Protein AF-A0A3C0BE90-F1 (afdb_monomer_lite)

Foldseek 3Di:
DDDDDDDPPPPPPPPPVVVVCVVCVVVVVVVVVVVVVVVVVVVVCVVADDDDDDDDDDDDDDDPPPDPPPVCVVVCVVDVPVPPRPCPVVVVVCVVVDPVVVVVVCQVQVVPDWDWDDDDSYIDTAGDPRDPDRDHDPDDDPDPDDDD

Radius of gyration: 36.25 Å; chains: 1; bounding box: 110×52×79 Å

pLDDT: mean 79.02, std 15.05, range [41.38, 97.44]

Structure (mmCIF, N/CA/C/O backbone):
data_AF-A0A3C0BE90-F1
#
_entry.id   AF-A0A3C0BE90-F1
#
loop_
_atom_site.group_PDB
_atom_site.id
_atom_site.type_symbol
_atom_site.label_atom_id
_atom_site.label_alt_id
_atom_site.label_comp_id
_atom_site.label_asym_id
_atom_site.label_entity_id
_atom_site.label_seq_id
_atom_site.pdbx_PDB_ins_code
_atom_site.Cartn_x
_atom_site.Cartn_y
_atom_site.Cartn_z
_atom_site.occupancy
_atom_site.B_iso_or_equiv
_atom_site.auth_seq_id
_atom_site.auth_comp_id
_atom_site.auth_asym_id
_atom_site.auth_atom_id
_atom_site.pdbx_PDB_model_num
ATOM 1 N N . MET A 1 1 ? 82.665 18.194 -21.486 1.00 44.97 1 MET A N 1
ATOM 2 C CA . MET A 1 1 ? 81.735 19.336 -21.333 1.00 44.97 1 MET A CA 1
ATOM 3 C C . MET A 1 1 ? 80.834 19.296 -22.556 1.00 44.97 1 MET A C 1
ATOM 5 O O . MET A 1 1 ? 81.383 19.231 -23.639 1.00 44.97 1 MET A O 1
ATOM 9 N N . SER A 1 2 ? 79.518 19.195 -22.491 1.00 41.38 2 SER A N 1
ATOM 10 C CA . SER A 1 2 ? 78.566 19.664 -21.486 1.00 41.38 2 SER A CA 1
ATOM 11 C C . SER A 1 2 ? 77.343 18.743 -21.479 1.00 41.38 2 SER A C 1
ATOM 13 O O . SER A 1 2 ? 76.902 18.274 -22.526 1.00 41.38 2 SER A O 1
ATOM 15 N N . GLN A 1 3 ? 76.819 18.479 -20.282 1.00 46.44 3 GLN A N 1
ATOM 16 C CA . GLN A 1 3 ? 75.507 17.874 -20.115 1.00 46.44 3 GLN A CA 1
ATOM 17 C C . GLN A 1 3 ? 74.386 18.903 -20.351 1.00 46.44 3 GLN A C 1
ATOM 19 O O . GLN A 1 3 ? 74.577 20.104 -20.164 1.00 46.44 3 GLN A O 1
ATOM 24 N N . ILE A 1 4 ? 73.255 18.334 -20.769 1.00 61.34 4 ILE A N 1
ATOM 25 C CA . ILE A 1 4 ? 71.856 18.793 -20.891 1.00 61.34 4 ILE A CA 1
ATOM 26 C C . ILE A 1 4 ? 71.428 19.735 -19.739 1.00 61.34 4 ILE A C 1
ATOM 28 O O . ILE A 1 4 ? 71.994 19.629 -18.651 1.00 61.34 4 ILE A O 1
ATOM 32 N N . PRO A 1 5 ? 70.414 20.610 -19.906 1.00 65.75 5 PRO A N 1
ATOM 33 C CA . PRO A 1 5 ? 69.035 20.139 -19.693 1.00 65.75 5 PRO A CA 1
ATOM 34 C C . PRO A 1 5 ? 67.979 20.873 -20.547 1.00 65.75 5 PRO A C 1
ATOM 36 O O . PRO A 1 5 ? 68.090 22.068 -20.793 1.00 65.75 5 PRO A O 1
ATOM 39 N N . ASN A 1 6 ? 66.952 20.156 -21.001 1.00 45.75 6 ASN A N 1
ATOM 40 C CA . ASN A 1 6 ? 65.579 20.643 -21.224 1.00 45.75 6 ASN A CA 1
ATOM 41 C C . ASN A 1 6 ? 64.823 19.556 -21.999 1.00 45.75 6 ASN A C 1
ATOM 43 O O . ASN A 1 6 ? 65.352 19.013 -22.960 1.00 45.75 6 ASN A O 1
ATOM 47 N N . ALA A 1 7 ? 63.599 19.182 -21.679 1.00 50.00 7 ALA A N 1
ATOM 48 C CA . ALA A 1 7 ? 62.668 19.645 -20.669 1.00 50.00 7 ALA A CA 1
ATOM 49 C C . ALA A 1 7 ? 61.779 18.440 -20.330 1.00 50.00 7 ALA A C 1
ATOM 51 O O . ALA A 1 7 ? 61.536 17.592 -21.194 1.00 50.00 7 ALA A O 1
ATOM 52 N N . GLU A 1 8 ? 61.310 18.359 -19.089 1.00 55.44 8 GLU A N 1
ATOM 53 C CA . GLU A 1 8 ? 60.173 17.513 -18.744 1.00 55.44 8 GLU A CA 1
ATOM 54 C C . GLU A 1 8 ? 59.000 17.905 -19.647 1.00 55.44 8 GLU A C 1
ATOM 56 O O . GLU A 1 8 ? 58.476 19.016 -19.575 1.00 55.44 8 GLU A O 1
ATOM 61 N N . VAL A 1 9 ? 58.606 16.995 -20.536 1.00 50.12 9 VAL A N 1
ATOM 62 C CA . VAL A 1 9 ? 57.285 17.054 -21.150 1.00 50.12 9 VAL A CA 1
ATOM 63 C C . VAL A 1 9 ? 56.335 16.566 -20.068 1.00 50.12 9 VAL A C 1
ATOM 65 O O . VAL A 1 9 ? 56.080 15.368 -19.950 1.00 50.12 9 VAL A O 1
ATOM 68 N N . GLU A 1 10 ? 55.846 17.489 -19.240 1.00 53.88 10 GLU A N 1
ATOM 69 C CA . GLU A 1 10 ? 54.599 17.251 -18.528 1.00 53.88 10 GLU A CA 1
ATOM 70 C C . GLU A 1 10 ? 53.528 17.044 -19.596 1.00 53.88 10 GLU A C 1
ATOM 72 O O . GLU A 1 10 ? 53.030 17.984 -20.215 1.00 53.88 10 GLU A O 1
ATOM 77 N N . ALA A 1 11 ? 53.231 15.777 -19.877 1.00 48.78 11 ALA A N 1
ATOM 78 C CA . ALA A 1 11 ? 52.050 15.403 -20.621 1.00 48.78 11 ALA A CA 1
ATOM 79 C C . ALA A 1 11 ? 50.856 15.797 -19.751 1.00 48.78 11 ALA A C 1
ATOM 81 O O . ALA A 1 11 ? 50.392 15.019 -18.915 1.00 48.78 11 ALA A O 1
ATOM 82 N N . SER A 1 12 ? 50.381 17.030 -19.921 1.00 54.06 12 SER A N 1
ATOM 83 C CA . SER A 1 12 ? 49.055 17.410 -19.480 1.00 54.06 12 SER A CA 1
ATOM 84 C C . SER A 1 12 ? 48.089 16.467 -20.190 1.00 54.06 12 SER A C 1
ATOM 86 O O . SER A 1 12 ? 47.794 16.587 -21.378 1.00 54.06 12 SER A O 1
ATOM 88 N N . ASN A 1 13 ? 47.640 15.449 -19.457 1.00 60.91 13 ASN A N 1
ATOM 89 C CA . ASN A 1 13 ? 46.515 14.605 -19.833 1.00 60.91 13 ASN A CA 1
ATOM 90 C C . ASN A 1 13 ? 45.252 15.474 -19.755 1.00 60.91 13 ASN A C 1
ATOM 92 O O . ASN A 1 13 ? 44.397 15.302 -18.886 1.00 60.91 13 ASN A O 1
ATOM 96 N N . GLU A 1 14 ? 45.153 16.463 -20.640 1.00 67.75 14 GLU A N 1
ATOM 97 C CA . GLU A 1 14 ? 43.914 17.174 -20.884 1.00 67.75 14 GLU A CA 1
ATOM 98 C C . GLU A 1 14 ? 42.981 16.173 -21.548 1.00 67.75 14 GLU A C 1
ATOM 100 O O . GLU A 1 14 ? 43.122 15.808 -22.716 1.00 67.75 14 GLU A O 1
ATOM 105 N N . ILE A 1 15 ? 42.061 15.641 -20.747 1.00 72.75 15 ILE A N 1
ATOM 106 C CA . ILE A 1 15 ? 41.042 14.711 -21.209 1.00 72.75 15 ILE A CA 1
ATOM 107 C C . ILE A 1 15 ? 40.196 15.447 -22.252 1.00 72.75 15 ILE A C 1
ATOM 109 O O . ILE A 1 15 ? 39.298 16.225 -21.926 1.00 72.75 15 ILE A O 1
ATOM 113 N N . ASN A 1 16 ? 40.484 15.192 -23.527 1.00 80.19 16 ASN A N 1
ATOM 114 C CA . ASN A 1 16 ? 39.754 15.753 -24.651 1.00 80.19 16 ASN A CA 1
ATOM 115 C C . ASN A 1 16 ? 38.353 15.131 -24.718 1.00 80.19 16 ASN A C 1
ATOM 117 O O . ASN A 1 16 ? 38.122 14.116 -25.378 1.00 80.19 16 ASN A O 1
ATOM 121 N N . LEU A 1 17 ? 37.385 15.767 -24.053 1.00 78.75 17 LEU A N 1
ATOM 122 C CA . LEU A 1 17 ? 35.983 15.325 -24.004 1.00 78.75 17 LEU A CA 1
ATOM 123 C C . LEU A 1 17 ? 35.393 15.082 -25.405 1.00 78.75 17 LEU A C 1
ATOM 125 O O . LEU A 1 17 ? 34.616 14.150 -25.609 1.00 78.75 17 LEU A O 1
ATOM 129 N N . ASN A 1 18 ? 35.812 15.872 -26.395 1.00 79.88 18 ASN A N 1
ATOM 130 C CA . ASN A 1 18 ? 35.388 15.713 -27.786 1.00 79.88 18 ASN A CA 1
ATOM 131 C C . ASN A 1 18 ? 35.831 14.386 -28.417 1.00 79.88 18 ASN A C 1
ATOM 133 O O . ASN A 1 18 ? 35.093 13.822 -29.227 1.00 79.88 18 ASN A O 1
ATOM 137 N N . GLU A 1 19 ? 37.014 13.875 -28.077 1.00 80.88 19 GLU A N 1
ATOM 138 C CA . GLU A 1 19 ? 37.489 12.586 -28.594 1.00 80.88 19 GLU A CA 1
ATOM 139 C C . GLU A 1 19 ? 36.734 11.419 -27.962 1.00 80.88 19 GLU A C 1
ATOM 141 O O . GLU A 1 19 ? 36.424 10.440 -28.642 1.00 80.88 19 GLU A O 1
ATOM 146 N N . ILE A 1 20 ? 36.337 11.573 -26.698 1.00 82.56 20 ILE A N 1
ATOM 147 C CA . ILE A 1 20 ? 35.549 10.579 -25.967 1.00 82.56 20 ILE A CA 1
ATOM 148 C C . ILE A 1 20 ? 34.114 10.516 -26.493 1.00 82.56 20 ILE A C 1
ATOM 150 O O . ILE A 1 20 ? 33.575 9.426 -26.642 1.00 82.56 20 ILE A O 1
ATOM 154 N N . ILE A 1 21 ? 33.486 11.652 -26.808 1.00 84.00 21 ILE A N 1
ATOM 155 C CA . ILE A 1 21 ? 32.054 11.731 -27.157 1.00 84.00 21 ILE A CA 1
ATOM 156 C C . ILE A 1 21 ? 31.768 11.304 -28.610 1.00 84.00 21 ILE A C 1
ATOM 158 O O . ILE A 1 21 ? 30.752 10.654 -28.883 1.00 84.00 21 ILE A O 1
ATOM 162 N N . LYS A 1 22 ? 32.672 11.604 -29.553 1.00 82.69 22 LYS A N 1
ATOM 163 C CA . LYS A 1 22 ? 32.549 11.242 -30.983 1.00 82.69 22 LYS A CA 1
ATOM 164 C C . LYS A 1 22 ? 32.135 9.780 -31.256 1.00 82.69 22 LYS A C 1
ATOM 166 O O . LYS A 1 22 ? 31.221 9.575 -32.064 1.00 82.69 22 LYS A O 1
ATOM 171 N N . PRO A 1 23 ? 32.740 8.742 -30.640 1.00 81.50 23 PRO A N 1
ATOM 172 C CA . PRO A 1 23 ? 32.351 7.353 -30.893 1.00 81.50 23 PRO A CA 1
ATOM 173 C C . PRO A 1 23 ? 30.933 7.007 -30.413 1.00 81.50 23 PRO A C 1
ATOM 175 O O . PRO A 1 23 ? 30.279 6.183 -31.060 1.00 81.50 23 PRO A O 1
ATOM 178 N N . TYR A 1 24 ? 30.437 7.643 -29.345 1.00 80.69 24 TYR A N 1
ATOM 179 C CA . TYR A 1 24 ? 29.074 7.432 -28.840 1.00 80.69 24 TYR A CA 1
ATOM 180 C C . TYR A 1 24 ? 28.025 8.073 -29.755 1.00 80.69 24 TYR A C 1
ATOM 182 O O . TYR A 1 24 ? 27.031 7.424 -30.079 1.00 80.69 24 TYR A O 1
ATOM 190 N N . LEU A 1 25 ? 28.282 9.284 -30.269 1.00 82.69 25 LEU A N 1
ATOM 191 C CA . LEU A 1 25 ? 27.404 9.936 -31.255 1.00 82.69 25 LEU A CA 1
ATOM 192 C C . LEU A 1 25 ? 27.294 9.126 -32.553 1.00 82.69 25 LEU A C 1
ATOM 194 O O . LEU A 1 25 ? 26.214 9.008 -33.126 1.00 82.69 25 LEU A O 1
ATOM 198 N N . ARG A 1 26 ? 28.384 8.491 -33.003 1.00 83.88 26 ARG A N 1
ATOM 199 C CA . ARG A 1 26 ? 28.349 7.609 -34.184 1.00 83.88 26 ARG A CA 1
ATOM 200 C C . ARG A 1 26 ? 27.441 6.389 -33.985 1.00 83.88 26 ARG A C 1
ATOM 202 O O . ARG A 1 26 ? 26.861 5.897 -34.948 1.00 83.88 26 ARG A O 1
ATOM 209 N N . LYS A 1 27 ? 27.299 5.901 -32.750 1.00 85.12 27 LYS A N 1
ATOM 210 C CA . LYS A 1 27 ? 26.443 4.762 -32.376 1.00 85.12 27 LYS A CA 1
ATOM 211 C C . LYS A 1 27 ? 25.143 5.209 -31.692 1.00 85.12 27 LYS A C 1
ATOM 213 O O . LYS A 1 27 ? 24.592 4.453 -30.898 1.00 85.12 27 LYS A O 1
ATOM 218 N N . TRP A 1 28 ? 24.613 6.389 -32.022 1.00 85.81 28 TRP A N 1
ATOM 219 C CA . TRP A 1 28 ? 23.399 6.939 -31.399 1.00 85.81 28 TRP A CA 1
ATOM 220 C C . TRP A 1 28 ? 22.174 6.004 -31.444 1.00 85.81 28 TRP A C 1
ATOM 222 O O . TRP A 1 28 ? 21.344 6.041 -30.543 1.00 85.81 28 TRP A O 1
ATOM 232 N N . TRP A 1 29 ? 22.092 5.092 -32.419 1.00 89.69 29 TRP A N 1
ATOM 233 C CA . TRP A 1 29 ? 21.036 4.072 -32.488 1.00 89.69 29 TRP A CA 1
ATOM 234 C C . TRP A 1 29 ? 21.034 3.133 -31.277 1.00 89.69 29 TRP A C 1
ATOM 236 O O . TRP A 1 29 ? 19.967 2.745 -30.817 1.00 89.69 29 TRP A O 1
ATOM 246 N N . TRP A 1 30 ? 22.205 2.801 -30.721 1.00 91.75 30 TRP A N 1
ATOM 247 C CA . TRP A 1 30 ? 22.304 1.993 -29.499 1.00 91.75 30 TRP A CA 1
ATOM 248 C C . TRP A 1 30 ? 21.772 2.740 -28.278 1.00 91.75 30 TRP A C 1
ATOM 250 O O . TRP A 1 30 ? 21.202 2.119 -27.386 1.00 91.75 30 TRP A O 1
ATOM 260 N N . PHE A 1 31 ? 21.917 4.066 -28.261 1.00 88.06 31 PHE A N 1
ATOM 261 C CA . PHE A 1 31 ? 21.337 4.914 -27.226 1.00 88.06 31 PHE A CA 1
ATOM 262 C C . PHE A 1 31 ? 19.812 4.985 -27.357 1.00 88.06 31 PHE A C 1
ATOM 264 O O . PHE A 1 31 ? 19.096 4.810 -26.379 1.00 88.06 31 PHE A O 1
ATOM 271 N N . VAL A 1 32 ? 19.291 5.155 -28.575 1.00 93.62 32 VAL A N 1
ATOM 272 C CA . VAL A 1 32 ? 17.838 5.101 -28.813 1.00 93.62 32 VAL A CA 1
ATOM 273 C C . VAL A 1 32 ? 17.277 3.729 -28.424 1.00 93.62 32 VAL A C 1
ATOM 275 O O . VAL A 1 32 ? 16.254 3.647 -27.748 1.00 93.62 32 VAL A O 1
ATOM 278 N N . LEU A 1 33 ? 17.969 2.648 -28.790 1.00 95.50 33 LEU A N 1
ATOM 279 C CA . LEU A 1 33 ? 17.562 1.287 -28.455 1.00 95.50 33 LEU A CA 1
ATOM 280 C C . LEU A 1 33 ? 17.563 1.038 -26.942 1.00 95.50 33 LEU A C 1
ATOM 282 O O . LEU A 1 33 ? 16.628 0.422 -26.437 1.00 95.50 33 LEU A O 1
ATOM 286 N N . SER A 1 34 ? 18.570 1.525 -26.207 1.00 94.75 34 SER A N 1
ATOM 287 C CA . SER A 1 34 ? 18.620 1.365 -24.750 1.00 94.75 34 SER A CA 1
ATOM 288 C C . SER A 1 34 ? 17.515 2.153 -24.052 1.00 94.75 34 SER A C 1
ATOM 290 O O . SER A 1 34 ? 16.884 1.626 -23.138 1.00 94.75 34 SER A O 1
ATOM 292 N N . VAL A 1 35 ? 17.217 3.371 -24.517 1.00 95.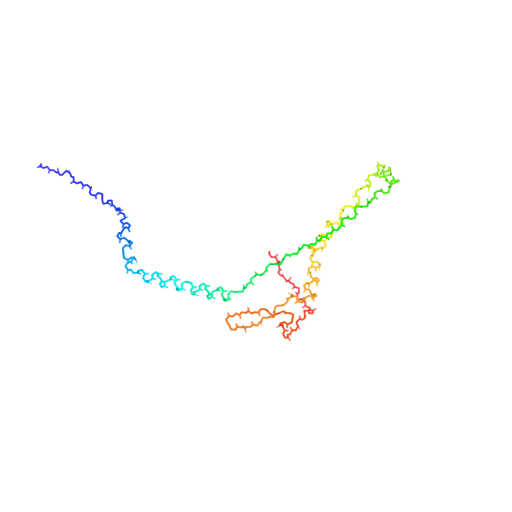62 35 VAL A N 1
ATOM 293 C CA . VAL A 1 35 ? 16.093 4.172 -24.013 1.00 95.62 35 VAL A CA 1
ATOM 294 C C . VAL A 1 35 ? 14.767 3.452 -24.254 1.00 95.62 35 VAL A C 1
ATOM 296 O O . VAL A 1 35 ? 13.958 3.346 -23.334 1.00 95.62 35 VAL A O 1
ATOM 299 N N . LEU A 1 36 ? 14.553 2.897 -25.452 1.00 97.06 36 LEU A N 1
ATOM 300 C CA . LEU A 1 36 ? 13.349 2.118 -25.757 1.00 97.06 36 LEU A CA 1
ATOM 301 C C . LEU A 1 36 ? 13.248 0.849 -24.902 1.00 97.06 36 LEU A C 1
ATOM 303 O O . LEU A 1 36 ? 12.171 0.540 -24.394 1.00 97.06 36 LEU A O 1
ATOM 307 N N . ALA A 1 37 ? 14.358 0.137 -24.699 1.00 97.00 37 ALA A N 1
ATOM 308 C CA . ALA A 1 37 ? 14.398 -1.052 -23.853 1.00 97.00 37 ALA A CA 1
ATOM 309 C C . ALA A 1 37 ? 14.078 -0.719 -22.386 1.00 97.00 37 ALA A C 1
ATOM 311 O O . ALA A 1 37 ? 13.257 -1.393 -21.765 1.00 97.00 37 ALA A O 1
ATOM 312 N N . LEU A 1 38 ? 14.664 0.352 -21.842 1.00 97.44 38 LEU A N 1
ATOM 313 C CA . LEU A 1 38 ? 14.372 0.828 -20.488 1.00 97.44 38 LEU A CA 1
ATOM 314 C C . LEU A 1 38 ? 12.921 1.297 -20.347 1.00 97.44 38 LEU A C 1
ATOM 316 O O . LEU A 1 38 ? 12.281 0.979 -19.349 1.00 97.44 38 LEU A O 1
ATOM 320 N N . ALA A 1 39 ? 12.373 1.993 -21.345 1.00 97.25 39 ALA A N 1
ATOM 321 C CA . ALA A 1 39 ? 10.969 2.393 -21.346 1.00 97.25 39 ALA A CA 1
ATOM 322 C C . ALA A 1 39 ? 10.031 1.174 -21.354 1.00 97.25 39 ALA A C 1
ATOM 324 O O . ALA A 1 39 ? 9.066 1.133 -20.591 1.00 97.25 39 ALA A O 1
ATOM 325 N N . ALA A 1 40 ? 10.335 0.151 -22.160 1.00 97.06 40 ALA A N 1
ATOM 326 C CA . ALA A 1 40 ? 9.575 -1.096 -22.180 1.00 97.06 40 ALA A CA 1
ATOM 327 C C . ALA A 1 40 ? 9.619 -1.814 -20.820 1.00 97.06 40 ALA A C 1
ATOM 329 O O . ALA A 1 40 ? 8.576 -2.234 -20.315 1.00 97.06 40 ALA A O 1
ATOM 330 N N . LEU A 1 41 ? 10.798 -1.892 -20.192 1.00 96.38 41 LEU A N 1
ATOM 331 C CA . LEU A 1 41 ? 10.962 -2.451 -18.847 1.00 96.38 41 LEU A CA 1
ATOM 332 C C . LEU A 1 41 ? 10.206 -1.643 -17.788 1.00 96.38 41 LEU A C 1
ATOM 334 O O . LEU A 1 41 ? 9.549 -2.233 -16.934 1.00 96.38 41 LEU A O 1
ATOM 338 N N . ALA A 1 42 ? 10.237 -0.312 -17.858 1.00 95.81 42 ALA A N 1
ATOM 339 C CA . ALA A 1 42 ? 9.500 0.551 -16.941 1.00 95.81 42 ALA A CA 1
ATOM 340 C C . ALA A 1 42 ? 7.983 0.338 -17.058 1.00 95.81 42 ALA A C 1
ATOM 342 O O . ALA A 1 42 ? 7.301 0.173 -16.048 1.00 95.81 42 ALA A O 1
ATOM 343 N N . VAL A 1 43 ? 7.448 0.271 -18.283 1.00 95.12 43 VAL A N 1
ATOM 344 C CA . VAL A 1 43 ? 6.023 -0.018 -18.518 1.00 95.12 43 VAL A CA 1
ATOM 345 C C . VAL A 1 43 ? 5.655 -1.411 -18.013 1.00 95.12 43 VAL A C 1
ATOM 347 O O . VAL A 1 43 ? 4.603 -1.574 -17.393 1.00 95.12 43 VAL A O 1
ATOM 350 N N . PHE A 1 44 ? 6.511 -2.407 -18.249 1.00 93.62 44 PHE A N 1
ATOM 351 C CA . PHE A 1 44 ? 6.316 -3.759 -17.733 1.00 93.62 44 PHE A CA 1
ATOM 352 C C . PHE A 1 44 ? 6.271 -3.765 -16.201 1.00 93.62 44 PHE A C 1
ATOM 354 O O . PHE A 1 44 ? 5.308 -4.273 -15.632 1.00 93.62 44 PHE A O 1
ATOM 361 N N . TYR A 1 45 ? 7.234 -3.111 -15.547 1.00 91.94 45 TYR A N 1
ATOM 362 C CA . TYR A 1 45 ? 7.314 -3.006 -14.092 1.00 91.94 45 TYR A CA 1
ATOM 363 C C . TYR A 1 45 ? 6.092 -2.314 -13.481 1.00 91.94 45 TYR A C 1
ATOM 365 O O . TYR A 1 45 ? 5.466 -2.863 -12.574 1.00 91.94 45 TYR A O 1
ATOM 373 N N . ILE A 1 46 ? 5.706 -1.141 -14.000 1.00 90.50 46 ILE A N 1
ATOM 374 C CA . ILE A 1 46 ? 4.524 -0.402 -13.521 1.00 90.50 46 ILE A CA 1
ATOM 375 C C . ILE A 1 46 ? 3.267 -1.245 -13.705 1.00 90.50 46 ILE A C 1
ATOM 377 O O . ILE A 1 46 ? 2.380 -1.236 -12.854 1.00 90.50 46 ILE A O 1
ATOM 381 N N . LYS A 1 47 ? 3.183 -2.001 -14.806 1.00 87.00 47 LYS A N 1
ATOM 382 C CA . LYS A 1 47 ? 2.078 -2.928 -14.991 1.00 87.00 47 LYS A CA 1
ATOM 383 C C . LYS A 1 47 ? 2.129 -4.048 -13.970 1.00 87.00 47 LYS A C 1
ATOM 385 O O . LYS A 1 47 ? 1.073 -4.340 -13.441 1.00 87.00 47 LYS A O 1
ATOM 390 N N . THR A 1 48 ? 3.258 -4.673 -13.664 1.00 85.69 48 THR A N 1
ATOM 391 C CA . THR A 1 48 ? 3.313 -5.814 -12.729 1.00 85.69 48 THR A CA 1
ATOM 392 C C . THR A 1 48 ? 3.209 -5.439 -11.250 1.00 85.69 48 THR A C 1
ATOM 394 O O . THR A 1 48 ? 2.723 -6.252 -10.470 1.00 85.69 48 THR A O 1
ATOM 397 N N . ALA A 1 49 ? 3.626 -4.235 -10.859 1.00 86.19 49 ALA A N 1
ATOM 398 C CA . ALA A 1 49 ? 3.645 -3.808 -9.462 1.00 86.19 49 ALA A CA 1
ATOM 399 C C . ALA A 1 49 ? 2.233 -3.714 -8.847 1.00 86.19 49 ALA A C 1
ATOM 401 O O . ALA A 1 49 ? 1.288 -3.227 -9.474 1.00 86.19 49 ALA A O 1
ATOM 402 N N . THR A 1 50 ? 2.094 -4.170 -7.599 1.00 83.06 50 THR A N 1
ATOM 403 C CA . THR A 1 50 ? 0.858 -4.058 -6.811 1.00 83.06 50 THR A CA 1
ATOM 404 C C . THR A 1 50 ? 0.706 -2.628 -6.274 1.00 83.06 50 THR A C 1
ATOM 406 O O . THR A 1 50 ? 1.583 -2.173 -5.535 1.00 83.06 50 THR A O 1
ATOM 409 N N . PRO A 1 51 ? -0.368 -1.894 -6.620 1.00 82.25 51 PRO A N 1
ATOM 410 C CA . PRO A 1 51 ? -0.564 -0.529 -6.142 1.00 82.25 51 PRO A CA 1
ATOM 411 C C . PRO A 1 51 ? -0.894 -0.508 -4.644 1.00 82.25 51 PRO A C 1
ATOM 413 O O . PRO A 1 51 ? -1.719 -1.288 -4.174 1.00 82.25 51 PRO A O 1
ATOM 416 N N . VAL A 1 52 ? -0.284 0.425 -3.911 1.00 85.69 52 VAL A N 1
ATOM 417 C CA . VAL A 1 52 ? -0.593 0.690 -2.499 1.00 85.69 52 VAL A CA 1
ATOM 418 C C . VAL A 1 52 ? -1.499 1.915 -2.422 1.00 85.69 52 VAL A C 1
ATOM 420 O O . VAL A 1 52 ? -1.153 2.982 -2.931 1.00 85.69 52 VAL A O 1
ATOM 423 N N . TYR A 1 53 ? -2.663 1.768 -1.791 1.00 87.19 53 TYR A N 1
ATOM 424 C CA . TYR A 1 53 ? -3.655 2.835 -1.654 1.00 87.19 53 TYR A CA 1
ATOM 425 C C . TYR A 1 53 ? -3.657 3.406 -0.233 1.00 87.19 53 TYR A C 1
ATOM 427 O O . TYR A 1 53 ? -3.555 2.665 0.741 1.00 87.19 53 TYR A O 1
ATOM 435 N N . SER A 1 54 ? -3.811 4.727 -0.110 1.00 90.19 54 SER A N 1
ATOM 436 C CA . SER A 1 54 ? -3.984 5.416 1.174 1.00 90.19 54 SER A CA 1
ATOM 437 C C . SER A 1 54 ? -5.379 6.027 1.245 1.00 90.19 54 SER A C 1
ATOM 439 O O . SER A 1 54 ? -5.786 6.757 0.340 1.00 90.19 54 SER A O 1
ATOM 441 N N . ILE A 1 55 ? -6.108 5.727 2.320 1.00 90.69 55 ILE A N 1
ATOM 442 C CA . ILE A 1 55 ? -7.460 6.233 2.571 1.00 90.69 55 ILE A CA 1
ATOM 443 C C . ILE A 1 55 ? -7.382 7.258 3.704 1.00 90.69 55 ILE A C 1
ATOM 445 O O . ILE A 1 55 ? -6.771 7.001 4.740 1.00 90.69 55 ILE A O 1
ATOM 449 N N . LYS A 1 56 ? -8.001 8.426 3.508 1.00 92.88 56 LYS A N 1
ATOM 450 C CA . LYS A 1 56 ? -8.137 9.475 4.527 1.00 92.88 56 LYS A CA 1
ATOM 451 C C . LYS A 1 56 ? -9.611 9.812 4.707 1.00 92.88 56 LYS A C 1
ATOM 453 O O . LYS A 1 56 ? -10.339 9.917 3.724 1.00 92.88 56 LYS A O 1
ATOM 458 N N . SER A 1 57 ? -10.027 9.990 5.955 1.00 91.00 57 SER A N 1
ATOM 459 C CA . SER A 1 57 ? -11.388 10.375 6.325 1.00 91.00 57 SER A CA 1
ATOM 460 C C . SER A 1 57 ? -11.339 11.528 7.324 1.00 91.00 57 SER A C 1
ATOM 462 O O . SER A 1 57 ? -10.430 11.585 8.152 1.00 91.00 57 SER A O 1
ATOM 464 N N . THR A 1 58 ? -12.313 12.434 7.240 1.00 91.81 58 THR A N 1
ATOM 465 C CA . THR A 1 58 ? -12.474 13.568 8.157 1.00 91.81 58 THR A CA 1
ATOM 466 C C . THR A 1 58 ? -13.881 13.524 8.734 1.00 91.81 58 THR A C 1
ATOM 468 O O . THR A 1 58 ? -14.852 13.466 7.982 1.00 91.81 58 THR A O 1
ATOM 471 N N . ALA A 1 59 ? -13.993 13.579 10.060 1.00 89.69 59 ALA A N 1
ATOM 472 C CA . ALA A 1 59 ? -15.264 13.637 10.772 1.00 89.69 59 ALA A CA 1
ATOM 473 C C . ALA A 1 59 ? -15.430 15.006 11.450 1.00 89.69 59 ALA A C 1
ATOM 475 O O . ALA A 1 59 ? -14.484 15.527 12.040 1.00 89.69 59 ALA A O 1
ATOM 476 N N . LEU A 1 60 ? -16.629 15.588 11.359 1.00 88.81 60 LEU A N 1
ATOM 477 C CA . LEU A 1 60 ? -16.978 16.845 12.023 1.00 88.81 60 LEU A CA 1
ATOM 478 C C . LEU A 1 60 ? -17.744 16.540 13.314 1.00 88.81 60 LEU A C 1
ATOM 480 O O . LEU A 1 60 ? -18.805 15.920 13.268 1.00 88.81 60 LEU A O 1
ATOM 484 N N . ILE A 1 61 ? -17.236 17.020 14.448 1.00 81.94 61 ILE A N 1
ATOM 485 C CA . ILE A 1 61 ? -17.884 16.885 15.757 1.00 81.94 61 ILE A CA 1
ATOM 486 C C . ILE A 1 61 ? -18.376 18.264 16.186 1.00 81.94 61 ILE A C 1
ATOM 488 O O . ILE A 1 61 ? -17.623 19.239 16.176 1.00 81.94 61 ILE A O 1
ATOM 492 N N . LYS A 1 62 ? -19.661 18.360 16.535 1.00 77.38 62 LYS A N 1
ATOM 493 C CA . LYS A 1 62 ? -20.255 19.603 17.021 1.00 77.38 62 LYS A CA 1
ATOM 494 C C . LYS A 1 62 ? -20.057 19.690 18.530 1.00 77.38 62 LYS A C 1
ATOM 496 O O . LYS A 1 62 ? -20.665 18.925 19.270 1.00 77.38 62 LYS A O 1
ATOM 501 N N . ASP A 1 63 ? -19.238 20.640 18.969 1.00 70.12 63 ASP A N 1
ATOM 502 C CA . ASP A 1 63 ? -19.078 20.937 20.389 1.00 70.12 63 ASP A CA 1
ATOM 503 C C . ASP A 1 63 ? -20.356 21.589 20.933 1.00 70.12 63 ASP A C 1
ATOM 505 O O . ASP A 1 63 ? -20.732 22.703 20.546 1.00 70.12 63 ASP A O 1
ATOM 509 N N . THR A 1 64 ? -21.056 20.890 21.822 1.00 64.94 64 THR A N 1
ATOM 510 C CA . THR A 1 64 ? -22.133 21.495 22.599 1.00 64.94 64 THR A CA 1
ATOM 511 C C . THR A 1 64 ? -21.514 22.185 23.805 1.00 64.94 64 THR A C 1
ATOM 513 O O . THR A 1 64 ? -21.506 21.633 24.908 1.00 64.94 64 THR A O 1
ATOM 516 N N . LYS A 1 65 ? -21.028 23.419 23.625 1.00 59.19 65 LYS A N 1
ATOM 517 C CA . LYS A 1 65 ? -20.750 24.291 24.770 1.00 59.19 65 LYS A CA 1
ATOM 518 C C . LYS A 1 65 ? -22.028 24.381 25.595 1.00 59.19 65 LYS A C 1
ATOM 520 O O . LYS A 1 65 ? -23.032 24.916 25.122 1.00 59.19 65 LYS A O 1
ATOM 525 N N . LYS A 1 66 ? -22.014 23.824 26.809 1.00 56.97 66 LYS A N 1
ATOM 526 C CA . LYS A 1 66 ? -23.114 24.004 27.758 1.00 56.97 66 LYS A CA 1
ATOM 527 C C . LYS A 1 66 ? -23.271 25.508 27.966 1.00 56.97 66 LYS A C 1
ATOM 529 O O . LYS A 1 66 ? -22.362 26.157 28.475 1.00 56.97 66 LYS A O 1
ATOM 534 N N . VAL A 1 67 ? -24.393 26.061 27.510 1.00 57.56 67 VAL A N 1
ATOM 535 C CA . VAL A 1 67 ? -24.755 27.454 27.776 1.00 57.56 67 VAL A CA 1
ATOM 536 C C . VAL A 1 67 ? -24.832 27.578 29.298 1.00 57.56 67 VAL A C 1
ATOM 538 O O . VAL A 1 67 ? -25.578 26.803 29.904 1.00 57.56 67 VAL A O 1
ATOM 541 N N . PRO A 1 68 ? -24.050 28.456 29.947 1.00 54.56 68 PRO A N 1
ATOM 542 C CA . PRO A 1 68 ? -24.167 28.625 31.380 1.00 54.56 68 PRO A CA 1
ATOM 543 C C . PRO A 1 68 ? -25.557 29.197 31.640 1.00 54.56 68 PRO A C 1
ATOM 545 O O . PRO A 1 68 ? -25.858 30.319 31.235 1.00 54.56 68 PRO A O 1
ATOM 548 N N . SER A 1 69 ? -26.424 28.420 32.282 1.00 59.41 69 SER A N 1
ATOM 549 C CA . SER A 1 69 ? -27.637 28.958 32.887 1.00 59.41 69 SER A CA 1
ATOM 550 C C . SER A 1 69 ? -27.208 30.097 33.816 1.00 59.41 69 SER A C 1
ATOM 552 O O . SER A 1 69 ? -26.300 29.903 34.627 1.00 59.41 69 SER A O 1
ATOM 554 N N . ALA A 1 70 ? -27.811 31.279 33.673 1.00 59.53 70 ALA A N 1
ATOM 555 C CA . ALA A 1 70 ? -27.374 32.510 34.340 1.00 59.53 70 ALA A CA 1
ATOM 556 C C . ALA A 1 70 ? -27.237 32.376 35.876 1.00 59.53 70 ALA A C 1
ATOM 558 O O . ALA A 1 70 ? -26.371 33.016 36.465 1.00 59.53 70 ALA A O 1
ATOM 559 N N . ASP A 1 71 ? -27.991 31.467 36.502 1.00 56.56 71 ASP A N 1
ATOM 560 C CA . ASP A 1 71 ? -27.921 31.184 37.944 1.00 56.56 71 ASP A CA 1
ATOM 561 C C . ASP A 1 71 ? -26.706 30.338 38.383 1.00 56.56 71 ASP A C 1
ATOM 563 O O . ASP A 1 71 ? -26.322 30.356 39.550 1.00 56.56 71 ASP A O 1
ATOM 567 N N . MET A 1 72 ? -26.043 29.619 37.470 1.00 57.28 72 MET A N 1
ATOM 568 C CA . MET A 1 72 ? -24.886 28.761 37.787 1.00 57.28 72 MET A CA 1
ATOM 569 C C . MET A 1 72 ? -23.540 29.506 37.674 1.00 57.28 72 MET A C 1
ATOM 571 O O . MET A 1 72 ? -22.507 29.013 38.131 1.00 57.28 72 MET A O 1
ATOM 575 N N . GLY A 1 73 ? -23.525 30.700 37.071 1.00 59.12 73 GLY A N 1
ATOM 576 C CA . GLY A 1 73 ? -22.313 31.507 36.874 1.00 59.12 73 GLY A CA 1
ATOM 577 C C . GLY A 1 73 ? -21.734 32.091 38.169 1.00 59.12 73 GLY A C 1
ATOM 578 O O . GLY A 1 73 ? -20.521 32.271 38.269 1.00 59.12 73 GLY A O 1
ATOM 579 N N . ALA A 1 74 ? -22.581 32.334 39.175 1.00 61.53 74 ALA A N 1
ATOM 580 C CA . ALA A 1 74 ? -22.162 32.798 40.500 1.00 61.53 74 ALA A CA 1
ATOM 581 C C . ALA A 1 74 ? -21.653 31.644 41.389 1.00 61.53 74 ALA A C 1
ATOM 583 O O . ALA A 1 74 ? -20.674 31.805 42.114 1.00 61.53 74 ALA A O 1
ATOM 584 N N . LEU A 1 75 ? -22.258 30.454 41.283 1.00 58.88 75 LEU A N 1
ATOM 585 C CA . LEU A 1 75 ? -21.846 29.262 42.039 1.00 58.88 75 LEU A CA 1
ATOM 586 C C . LEU A 1 75 ? -20.513 28.678 41.530 1.00 58.88 75 LEU A C 1
ATOM 588 O O . LEU A 1 75 ? -19.688 28.220 42.319 1.00 58.88 75 LEU A O 1
ATOM 592 N N . SER A 1 76 ? -20.264 28.763 40.219 1.00 58.06 76 SER A N 1
ATOM 593 C CA . SER A 1 76 ? -19.031 28.274 39.576 1.00 58.06 76 SER A CA 1
ATOM 594 C C . SER A 1 76 ? -17.772 29.074 39.949 1.00 58.06 76 SER A C 1
ATOM 596 O O . SER A 1 76 ? -16.662 28.594 39.740 1.00 58.06 76 SER A O 1
ATOM 598 N N . GLN A 1 77 ? -17.932 30.287 40.493 1.00 57.66 77 GLN A N 1
ATOM 599 C CA . GLN A 1 77 ? -16.830 31.120 40.995 1.00 57.66 77 GLN A CA 1
ATOM 600 C C . GLN A 1 77 ? -16.484 30.828 42.466 1.00 57.66 77 GLN A C 1
ATOM 602 O O . GLN A 1 77 ? -15.384 31.145 42.908 1.00 57.66 77 GLN A O 1
ATOM 607 N N . LEU A 1 78 ? -17.403 30.212 43.221 1.00 63.62 78 LEU A N 1
ATOM 608 C CA . LEU A 1 78 ? -17.263 29.929 44.658 1.00 63.62 78 LEU A CA 1
ATOM 609 C C . LEU A 1 78 ? -16.712 28.529 44.958 1.00 63.62 78 LEU A C 1
ATOM 611 O O . LEU A 1 78 ? -16.069 28.327 45.983 1.00 63.62 78 LEU A O 1
ATOM 615 N N . GLY A 1 79 ? -16.925 27.566 44.066 1.00 57.44 79 GLY A N 1
ATOM 616 C CA . GLY A 1 79 ? -16.254 26.271 44.098 1.00 57.44 79 GLY A CA 1
ATOM 617 C C . GLY A 1 79 ? -15.500 26.102 42.795 1.00 57.44 79 GLY A C 1
ATOM 618 O O . GLY A 1 79 ? -16.132 26.159 41.746 1.00 57.44 79 GLY A O 1
ATOM 619 N N . GLY A 1 80 ? -14.178 25.903 42.848 1.00 54.38 80 GLY A N 1
ATOM 620 C CA . GLY A 1 80 ? -13.268 25.730 41.701 1.00 54.38 80 GLY A CA 1
ATOM 621 C C . GLY A 1 80 ? -13.532 24.489 40.832 1.00 54.38 80 GLY A C 1
ATOM 622 O O . GLY A 1 80 ? -12.606 23.803 40.417 1.00 54.38 80 GLY A O 1
ATOM 623 N N . PHE A 1 81 ? -14.799 24.183 40.570 1.00 54.78 81 PHE A N 1
ATOM 624 C CA . PHE A 1 81 ? -15.325 23.004 39.900 1.00 54.78 81 PHE A CA 1
ATOM 625 C C . PHE A 1 81 ? -15.761 23.296 38.449 1.00 54.78 81 PHE A C 1
ATOM 627 O O . PHE A 1 81 ? -16.240 22.411 37.744 1.00 54.78 81 PHE A O 1
ATOM 634 N N . GLY A 1 82 ? -15.578 24.531 37.966 1.00 52.16 82 GLY A N 1
ATOM 635 C CA . GLY A 1 82 ? -16.058 25.003 36.659 1.00 52.16 82 GLY A CA 1
ATOM 636 C C . GLY A 1 82 ? -15.344 24.457 35.412 1.00 52.16 82 GLY A C 1
ATOM 637 O O . GLY A 1 82 ? -15.635 24.923 34.317 1.00 52.16 82 GLY A O 1
ATOM 638 N N . SER A 1 83 ? -14.428 23.490 35.537 1.00 53.06 83 SER A N 1
ATOM 639 C CA . SER A 1 83 ? -13.609 22.990 34.413 1.00 53.06 83 SER A CA 1
ATOM 640 C C . SER A 1 83 ? -13.944 21.556 33.962 1.00 53.06 83 SER A C 1
ATOM 642 O O . SER A 1 83 ? -13.330 21.014 33.049 1.00 53.06 83 SER A O 1
ATOM 644 N N . MET A 1 84 ? -14.940 20.894 34.558 1.00 53.44 84 MET A N 1
ATOM 645 C CA . MET A 1 84 ? -15.212 19.468 34.295 1.00 53.44 84 MET A CA 1
ATOM 646 C C . MET A 1 84 ? -16.061 19.203 33.029 1.00 53.44 84 MET A C 1
ATOM 648 O O . MET A 1 84 ? -16.876 18.285 33.002 1.00 53.44 84 MET A O 1
ATOM 652 N N . GLY A 1 85 ? -15.928 20.031 31.985 1.00 57.09 85 GLY A N 1
ATOM 653 C CA . GLY A 1 85 ? -16.851 20.041 30.840 1.00 57.09 85 GLY A CA 1
ATOM 654 C C . GLY A 1 85 ? -16.244 19.958 29.439 1.00 57.09 85 GLY A C 1
ATOM 655 O O . GLY A 1 85 ? -17.018 19.935 28.488 1.00 57.09 85 GLY A O 1
ATOM 656 N N . THR A 1 86 ? -14.919 19.931 29.276 1.00 56.22 86 THR A N 1
ATOM 657 C CA . THR A 1 86 ? -1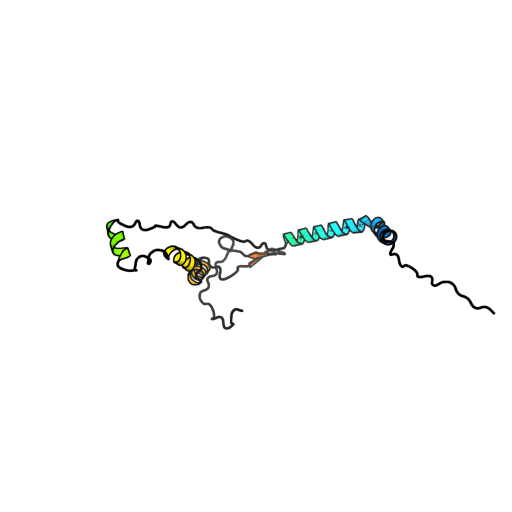4.298 20.157 27.953 1.00 56.22 86 THR A CA 1
ATOM 658 C C . THR A 1 86 ? -13.523 18.979 27.373 1.00 56.22 86 THR A C 1
ATOM 660 O O . THR A 1 86 ? -13.116 19.072 26.228 1.00 56.22 86 THR A O 1
ATOM 663 N N . ASN A 1 87 ? -13.360 17.864 28.090 1.00 61.97 87 ASN A N 1
ATOM 664 C CA . ASN A 1 87 ? -12.552 16.728 27.608 1.00 61.97 87 ASN A CA 1
ATOM 665 C C . ASN A 1 87 ? -13.323 15.748 26.702 1.00 61.97 87 ASN A C 1
ATOM 667 O O . ASN A 1 87 ? -12.814 14.676 26.379 1.00 61.97 87 ASN A O 1
ATOM 671 N N . SER A 1 88 ? -14.572 16.056 26.338 1.00 73.69 88 SER A N 1
ATOM 672 C CA . SER A 1 88 ? -15.412 15.126 25.576 1.00 73.69 88 SER A CA 1
ATOM 673 C C . SER A 1 88 ? -14.848 14.874 24.178 1.00 73.69 88 SER A C 1
ATOM 675 O O . SER A 1 88 ? -14.848 13.736 23.731 1.00 73.69 88 SER A O 1
ATOM 677 N N . ILE A 1 89 ? -14.323 15.901 23.500 1.00 82.56 89 ILE A N 1
ATOM 678 C CA . ILE A 1 89 ? -13.809 15.759 22.129 1.00 82.56 89 ILE A CA 1
ATOM 679 C C . ILE A 1 89 ? -12.495 14.977 22.123 1.00 82.56 89 ILE A C 1
ATOM 681 O O . ILE A 1 89 ? -12.335 14.063 21.316 1.00 82.56 89 ILE A O 1
ATOM 685 N N . GLU A 1 90 ? -11.570 15.296 23.027 1.00 83.19 90 GLU A N 1
ATOM 686 C CA . GLU A 1 90 ? -10.309 14.568 23.175 1.00 83.19 90 GLU A CA 1
ATOM 687 C C . GLU A 1 90 ? -10.558 13.091 23.491 1.00 83.19 90 GLU A C 1
ATOM 689 O O . GLU A 1 90 ? -9.916 12.230 22.891 1.00 83.19 90 GLU A O 1
ATOM 694 N N . ASN A 1 91 ? -11.540 12.793 24.347 1.00 85.88 91 ASN A N 1
ATOM 695 C CA . ASN A 1 91 ? -11.940 11.426 24.665 1.00 85.88 91 ASN A CA 1
ATOM 696 C C . ASN A 1 91 ? -12.511 10.684 23.442 1.00 85.88 91 ASN A C 1
ATOM 698 O O . ASN A 1 91 ? -12.140 9.538 23.204 1.00 85.88 91 ASN A O 1
ATOM 702 N N . GLU A 1 92 ? -13.351 11.320 22.615 1.00 85.31 92 GLU A N 1
ATOM 703 C CA . GLU A 1 92 ? -13.827 10.696 21.366 1.00 85.31 92 GLU A CA 1
ATOM 704 C C . GLU A 1 92 ? -12.676 10.432 20.386 1.00 85.31 92 GLU A C 1
ATOM 706 O O . GLU A 1 92 ? -12.604 9.371 19.766 1.00 85.31 92 GLU A O 1
ATOM 711 N N . ILE A 1 93 ? -11.732 11.371 20.261 1.00 89.06 93 ILE A N 1
ATOM 712 C CA . ILE A 1 93 ? -10.537 11.184 19.427 1.00 89.06 93 ILE A CA 1
ATOM 713 C C . ILE A 1 93 ? -9.692 10.017 19.952 1.00 89.06 93 ILE A C 1
ATOM 715 O O . ILE A 1 93 ? -9.159 9.240 19.156 1.00 89.06 93 ILE A O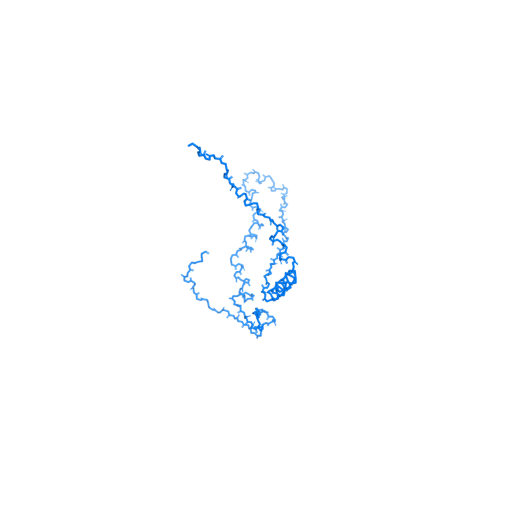 1
ATOM 719 N N . GLU A 1 94 ? -9.559 9.878 21.269 1.00 89.62 94 GLU A N 1
ATOM 720 C CA . GLU A 1 94 ? -8.839 8.772 21.898 1.00 89.62 94 GLU A CA 1
ATOM 721 C C . GLU A 1 94 ? -9.536 7.429 21.651 1.00 89.62 94 GLU A C 1
ATOM 723 O O . GLU A 1 94 ? -8.883 6.465 21.243 1.00 89.62 94 GLU A O 1
ATOM 728 N N . ILE A 1 95 ? -10.864 7.374 21.787 1.00 92.31 95 ILE A N 1
ATOM 729 C CA . ILE A 1 95 ? -11.665 6.180 21.482 1.00 92.31 95 ILE A CA 1
ATOM 730 C C . ILE A 1 95 ? -11.512 5.791 20.007 1.00 92.31 95 ILE A C 1
ATOM 732 O O . ILE A 1 95 ? -11.269 4.617 19.712 1.00 92.31 95 ILE A O 1
ATOM 736 N N . LEU A 1 96 ? -11.569 6.758 19.085 1.00 92.19 96 LEU A N 1
ATOM 737 C CA . LEU A 1 96 ? -11.363 6.524 17.651 1.00 92.19 96 LEU A CA 1
ATOM 738 C C . LEU A 1 96 ? -9.960 5.988 17.330 1.00 92.19 96 LEU A C 1
ATOM 740 O O . LEU A 1 96 ? -9.796 5.227 16.378 1.00 92.19 96 LEU A O 1
ATOM 744 N N . LYS A 1 97 ? -8.948 6.351 18.125 1.00 91.56 97 LYS A N 1
ATOM 745 C CA . LYS A 1 97 ? -7.569 5.846 18.003 1.00 91.56 97 LYS A CA 1
ATOM 746 C C . LYS A 1 97 ? -7.316 4.561 18.793 1.00 91.56 97 LYS A C 1
ATOM 748 O O . LYS A 1 97 ? -6.205 4.029 18.756 1.00 91.56 97 LYS A O 1
ATOM 753 N N . SER A 1 98 ? -8.305 4.063 19.529 1.00 96.12 98 SER A N 1
ATOM 754 C CA . SER A 1 98 ? -8.108 2.938 20.435 1.00 96.12 98 SER A CA 1
ATOM 755 C C . SER A 1 98 ? -7.878 1.626 19.679 1.00 96.12 98 SER A C 1
ATOM 757 O O . SER A 1 98 ? -8.513 1.320 18.667 1.00 96.12 98 SER A O 1
ATOM 759 N N . LYS A 1 99 ? -6.990 0.784 20.225 1.00 94.00 99 LYS A N 1
ATOM 760 C CA . LYS A 1 99 ? -6.734 -0.564 19.690 1.00 94.00 99 LYS A CA 1
ATOM 761 C C . LYS A 1 99 ? -7.979 -1.449 19.727 1.00 94.00 99 LYS A C 1
ATOM 763 O O . LYS A 1 99 ? -8.136 -2.303 18.864 1.00 94.00 99 LYS A O 1
ATOM 768 N N . LYS A 1 100 ? -8.851 -1.243 20.721 1.00 94.50 100 LYS A N 1
ATOM 769 C CA . LYS A 1 100 ? -10.104 -1.988 20.863 1.00 94.50 100 LYS A CA 1
ATOM 770 C C . LYS A 1 100 ? -11.013 -1.746 19.659 1.00 94.50 100 LYS A C 1
ATOM 772 O O . LYS A 1 100 ? -11.363 -2.707 18.987 1.00 94.50 100 LYS A O 1
ATOM 777 N N . LEU A 1 101 ? -11.294 -0.479 19.337 1.00 95.06 101 LEU A N 1
ATOM 778 C CA . LEU A 1 101 ? -12.130 -0.134 18.187 1.00 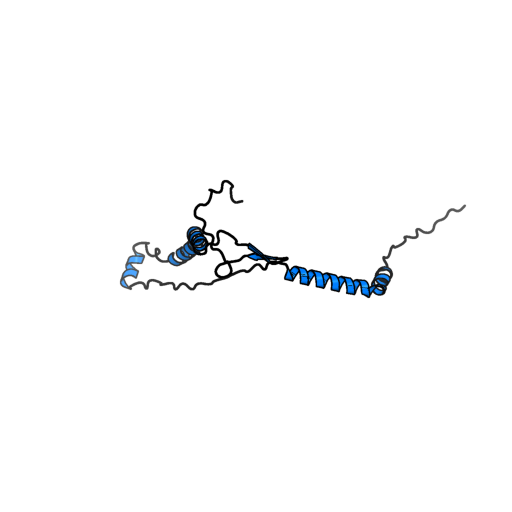95.06 101 LEU A CA 1
ATOM 779 C C . LEU A 1 101 ? -11.528 -0.663 16.880 1.00 95.06 101 LEU A C 1
ATOM 781 O O . LEU A 1 101 ? -12.231 -1.264 16.076 1.00 95.06 101 LEU A O 1
ATOM 785 N N . MET A 1 102 ? -10.214 -0.505 16.688 1.00 94.62 102 MET A N 1
ATOM 786 C CA . MET A 1 102 ? -9.533 -1.051 15.510 1.00 94.62 102 MET A CA 1
ATOM 787 C C . MET A 1 102 ? -9.642 -2.576 15.416 1.00 94.62 102 MET A C 1
ATOM 789 O O . MET A 1 102 ? -9.828 -3.101 14.321 1.00 94.62 102 MET A O 1
ATOM 793 N N . ARG A 1 103 ? -9.548 -3.295 16.541 1.00 93.12 103 ARG A N 1
ATOM 794 C CA . ARG A 1 103 ? -9.704 -4.755 16.567 1.00 93.12 103 ARG A CA 1
ATOM 795 C C . ARG A 1 103 ? -11.131 -5.174 16.225 1.00 93.12 103 ARG A C 1
ATOM 797 O O . ARG A 1 103 ? -11.295 -6.130 15.469 1.00 93.12 103 ARG A O 1
ATOM 804 N N . ASP A 1 104 ? -12.130 -4.445 16.713 1.00 94.06 104 ASP A N 1
ATOM 805 C CA . ASP A 1 104 ? -13.537 -4.687 16.385 1.00 94.06 104 ASP A CA 1
ATOM 806 C C . ASP A 1 104 ? -13.782 -4.478 14.881 1.00 94.06 104 ASP A C 1
ATOM 808 O O . ASP A 1 104 ? -14.300 -5.375 14.221 1.00 94.06 104 ASP A O 1
ATOM 812 N N . VAL A 1 105 ? -13.285 -3.376 14.303 1.00 93.75 105 VAL A N 1
ATOM 813 C CA . VAL A 1 105 ? -13.382 -3.088 12.857 1.00 93.75 105 VAL A CA 1
ATOM 814 C C . VAL A 1 105 ? -12.702 -4.166 12.013 1.00 93.75 105 VAL A C 1
ATOM 816 O O . VAL A 1 105 ? -13.274 -4.645 11.036 1.00 93.75 105 VAL A O 1
ATOM 819 N N . VAL A 1 106 ? -11.482 -4.570 12.379 1.00 92.44 106 VAL A N 1
ATOM 820 C CA . VAL A 1 106 ? -10.739 -5.627 11.673 1.00 92.44 106 VAL A CA 1
ATOM 821 C C . VAL A 1 106 ? -11.489 -6.958 11.724 1.00 92.44 106 VAL A C 1
ATOM 823 O O . VAL A 1 106 ? -11.518 -7.674 10.726 1.00 92.44 106 VAL A O 1
ATOM 826 N N . THR A 1 107 ? -12.111 -7.276 12.860 1.00 90.94 107 THR A N 1
ATOM 827 C CA . THR A 1 107 ? -12.855 -8.526 13.054 1.00 90.94 107 THR A CA 1
ATOM 828 C C . THR A 1 107 ? -14.176 -8.520 12.291 1.00 90.94 107 THR A C 1
ATOM 830 O O . THR A 1 107 ? -14.492 -9.498 11.620 1.00 90.94 107 THR A O 1
ATOM 833 N N . GLU A 1 108 ? -14.928 -7.420 12.347 1.00 91.69 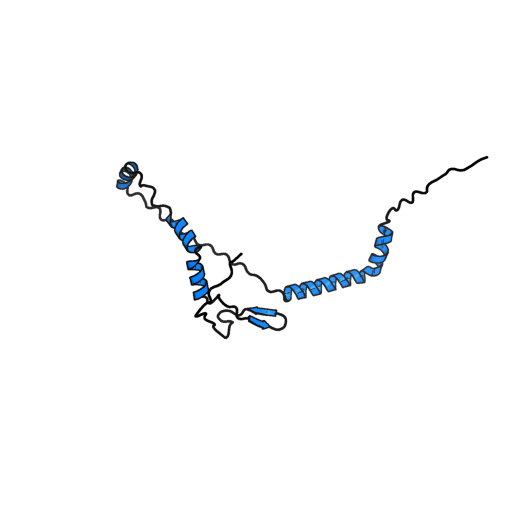108 GLU A N 1
ATOM 834 C CA . GLU A 1 108 ? -16.213 -7.269 11.655 1.00 91.69 108 GLU A CA 1
ATOM 835 C C . GLU A 1 108 ? -16.046 -7.309 10.131 1.00 91.69 108 GLU A C 1
ATOM 837 O O . GLU A 1 108 ? -16.834 -7.938 9.425 1.00 91.69 108 GLU A O 1
ATOM 842 N N . LEU A 1 109 ? -14.983 -6.684 9.621 1.00 90.81 109 LEU A N 1
ATOM 843 C CA . LEU A 1 109 ? -14.644 -6.698 8.200 1.00 90.81 109 LEU A CA 1
ATOM 844 C C . LEU A 1 109 ? -13.915 -7.982 7.761 1.00 90.81 109 LEU A C 1
ATOM 846 O O . LEU A 1 109 ? -13.771 -8.221 6.566 1.00 90.81 109 LEU A O 1
ATOM 850 N N . GLY A 1 110 ? -13.463 -8.830 8.688 1.00 89.12 110 GLY A N 1
ATOM 851 C CA . GLY A 1 110 ? -12.727 -10.053 8.356 1.00 89.12 110 GLY A CA 1
ATOM 852 C C . GLY A 1 110 ? -11.341 -9.793 7.753 1.00 89.12 110 GLY A C 1
ATOM 853 O O . GLY A 1 110 ? -10.878 -10.561 6.912 1.00 89.12 110 GLY A O 1
ATOM 854 N N . LEU A 1 111 ? -10.676 -8.701 8.147 1.00 89.81 111 LEU A N 1
ATOM 855 C CA . LEU A 1 111 ? -9.382 -8.265 7.598 1.00 89.81 111 LEU A CA 1
ATOM 856 C C . LEU A 1 111 ? -8.178 -9.003 8.210 1.00 89.81 111 LEU A C 1
ATOM 858 O O . LEU A 1 111 ? -7.036 -8.622 7.969 1.00 89.81 111 LEU A O 1
ATOM 862 N N . GLN A 1 112 ? -8.404 -10.046 9.017 1.00 89.81 112 GLN A N 1
ATOM 863 C CA . GLN A 1 112 ? -7.318 -10.811 9.645 1.00 89.81 112 GLN A CA 1
ATOM 864 C C . GLN A 1 112 ? -6.559 -11.712 8.662 1.00 89.81 112 GLN A C 1
ATOM 866 O O . GLN A 1 112 ? -5.482 -12.205 8.987 1.00 89.81 112 GLN A O 1
ATOM 871 N N . THR A 1 113 ? -7.132 -11.994 7.490 1.00 88.25 113 THR A N 1
ATOM 872 C CA . THR A 1 113 ? -6.569 -12.943 6.528 1.00 88.25 113 THR A CA 1
ATOM 873 C C . THR A 1 113 ? -6.711 -12.436 5.100 1.00 88.25 113 THR A C 1
ATOM 875 O O . THR A 1 113 ? -7.728 -11.850 4.735 1.00 88.25 113 THR A O 1
ATOM 878 N N . ALA A 1 114 ? -5.683 -12.682 4.290 1.00 88.44 114 ALA A N 1
ATOM 879 C CA . ALA A 1 114 ? -5.652 -12.302 2.887 1.00 88.44 114 ALA A CA 1
ATOM 880 C C . ALA A 1 114 ? -6.026 -13.502 2.007 1.00 88.44 114 ALA A C 1
ATOM 882 O O . ALA A 1 114 ? -5.391 -14.558 2.067 1.00 88.44 114 ALA A O 1
ATOM 883 N N . VAL A 1 115 ? -7.028 -13.334 1.142 1.00 89.06 115 VAL A N 1
ATOM 884 C CA . VAL A 1 115 ? -7.365 -14.326 0.112 1.00 89.06 115 VAL A CA 1
ATOM 885 C C . VAL A 1 115 ? -6.676 -13.920 -1.181 1.00 89.06 115 VAL A C 1
ATOM 887 O O . VAL A 1 115 ? -7.083 -12.970 -1.839 1.00 89.06 115 VAL A O 1
ATOM 890 N N . ILE A 1 116 ? -5.624 -14.634 -1.568 1.00 90.44 116 ILE A N 1
ATOM 891 C CA . ILE A 1 116 ? -4.817 -14.270 -2.736 1.00 90.44 116 ILE A CA 1
ATOM 892 C C . ILE A 1 116 ? -5.180 -15.161 -3.920 1.00 90.44 116 ILE A C 1
ATOM 894 O O . ILE A 1 116 ? -5.160 -16.388 -3.830 1.00 90.44 116 ILE A O 1
ATOM 898 N N . LYS A 1 117 ? -5.463 -14.537 -5.066 1.00 89.38 117 LYS A N 1
ATOM 899 C CA . LYS A 1 117 ? -5.577 -15.215 -6.356 1.00 89.38 117 LYS A CA 1
ATOM 900 C C . LYS A 1 117 ? -4.349 -14.920 -7.210 1.00 89.38 117 LYS A C 1
ATOM 902 O O . LYS A 1 117 ? -4.002 -13.762 -7.439 1.00 89.38 117 LYS A O 1
ATOM 907 N N . ASN A 1 118 ? -3.742 -15.980 -7.736 1.00 87.56 118 ASN A N 1
ATOM 908 C CA . ASN A 1 118 ? -2.713 -15.871 -8.765 1.00 87.56 118 ASN A CA 1
ATOM 909 C C . ASN A 1 118 ? -3.385 -15.531 -10.105 1.00 87.56 118 ASN A C 1
ATOM 911 O O . ASN A 1 118 ? -4.174 -16.319 -10.627 1.00 87.56 118 ASN A O 1
ATOM 915 N N . ASP A 1 119 ? -3.089 -14.351 -10.640 1.00 82.44 119 ASP A N 1
ATOM 916 C CA . ASP A 1 119 ? -3.556 -13.865 -11.939 1.00 82.44 119 ASP A CA 1
ATOM 917 C C . ASP A 1 119 ? -2.347 -13.707 -12.874 1.00 82.44 119 ASP A C 1
ATOM 919 O O . ASP A 1 119 ? -1.786 -12.624 -13.063 1.00 82.44 119 ASP A O 1
ATOM 923 N N . GLY A 1 120 ? -1.875 -14.846 -13.390 1.00 83.62 120 GLY A N 1
ATOM 924 C CA . GLY A 1 120 ? -0.684 -14.927 -14.236 1.00 83.62 120 GLY A CA 1
ATOM 925 C C . GLY A 1 120 ? 0.577 -14.436 -13.520 1.00 83.62 120 GLY A C 1
ATOM 926 O O . GLY A 1 120 ? 1.077 -15.096 -12.615 1.00 83.62 120 GLY A O 1
ATOM 927 N N . LEU A 1 121 ? 1.091 -13.275 -13.941 1.00 78.00 121 LEU A N 1
ATOM 928 C CA . LEU A 1 121 ? 2.309 -12.650 -13.402 1.00 78.00 121 LEU A CA 1
ATOM 929 C C . LEU A 1 121 ? 2.069 -11.803 -12.142 1.00 78.00 121 LEU A C 1
ATOM 931 O O . LEU A 1 121 ? 3.022 -11.245 -11.603 1.00 78.00 121 LEU A O 1
ATOM 935 N N . LYS A 1 122 ? 0.817 -11.650 -11.691 1.00 81.06 122 LYS A N 1
ATOM 936 C CA . LYS A 1 122 ? 0.484 -10.851 -10.508 1.00 81.06 122 LYS A CA 1
ATOM 937 C C . LYS A 1 122 ? -0.315 -11.648 -9.498 1.00 81.06 122 LYS A C 1
ATOM 939 O O . LYS A 1 122 ? -1.128 -12.499 -9.848 1.00 81.06 122 LYS A O 1
ATOM 944 N N . GLN A 1 123 ? -0.140 -11.289 -8.239 1.00 84.81 123 GLN A N 1
ATOM 945 C CA . GLN A 1 123 ? -1.022 -11.711 -7.166 1.00 84.81 123 GLN A CA 1
ATOM 946 C C . GLN A 1 123 ? -2.037 -10.607 -6.906 1.00 84.81 123 GLN A C 1
ATOM 948 O O . GLN A 1 123 ? -1.680 -9.436 -6.771 1.00 84.81 123 GLN A O 1
ATOM 953 N N . LYS A 1 124 ? -3.314 -10.982 -6.885 1.00 86.69 124 LYS A N 1
ATOM 954 C CA . LYS A 1 124 ? -4.409 -10.079 -6.554 1.00 86.69 124 LYS A CA 1
ATOM 955 C C . LYS A 1 124 ? -5.074 -10.567 -5.281 1.00 86.69 124 LYS A C 1
ATOM 957 O O . LYS A 1 124 ? -5.590 -11.682 -5.241 1.00 86.69 124 LYS A O 1
ATOM 962 N N . GLU A 1 125 ? -5.082 -9.714 -4.269 1.00 88.25 125 GLU A N 1
ATOM 963 C CA . GLU A 1 125 ? -5.878 -9.938 -3.071 1.00 88.25 125 GLU A CA 1
ATOM 964 C C . GLU A 1 125 ? -7.367 -9.759 -3.403 1.00 88.25 125 GLU A C 1
ATOM 966 O O . GLU A 1 125 ? -7.777 -8.799 -4.066 1.00 88.25 125 GLU A O 1
ATOM 971 N N . LEU A 1 126 ? -8.169 -10.740 -3.008 1.00 90.06 126 LEU A N 1
ATOM 972 C CA . LEU A 1 126 ? -9.611 -10.779 -3.169 1.00 90.06 126 LEU A CA 1
ATOM 973 C C . LEU A 1 126 ? -10.261 -10.466 -1.826 1.00 90.06 126 LEU A C 1
ATOM 975 O O . LEU A 1 126 ? -9.905 -11.039 -0.801 1.00 90.06 126 LEU A O 1
ATOM 979 N N . TYR A 1 127 ? -11.259 -9.590 -1.851 1.00 90.00 127 TYR A N 1
ATOM 980 C CA . TYR A 1 127 ? -11.974 -9.162 -0.654 1.00 90.00 127 TYR A CA 1
ATOM 981 C C . TYR A 1 127 ? -13.465 -8.925 -0.929 1.00 90.00 127 TYR A C 1
ATOM 983 O O . TYR A 1 127 ? -13.863 -8.524 -2.035 1.00 90.00 127 TYR A O 1
ATOM 991 N N . GLY A 1 128 ? -14.305 -9.195 0.076 1.00 87.19 128 GLY A N 1
ATOM 992 C CA . GLY A 1 128 ? -15.759 -9.033 0.013 1.00 87.19 128 GLY A CA 1
ATOM 993 C C . GLY A 1 128 ? -16.373 -9.742 -1.197 1.00 87.19 128 GLY A C 1
ATOM 994 O O . GLY A 1 128 ? -16.178 -10.935 -1.398 1.00 87.19 128 GLY A O 1
ATOM 995 N N . LYS A 1 129 ? -17.066 -8.986 -2.059 1.00 87.56 129 LYS A N 1
ATOM 996 C CA . LYS A 1 129 ? -17.755 -9.512 -3.256 1.00 87.56 129 LYS A CA 1
ATOM 997 C C . LYS A 1 129 ? -16.831 -10.163 -4.291 1.00 87.56 129 LYS A C 1
ATOM 999 O O . LYS A 1 129 ? -17.312 -10.890 -5.153 1.00 87.56 129 LYS A O 1
ATOM 1004 N N . THR A 1 130 ? -15.533 -9.856 -4.263 1.00 89.00 130 THR A N 1
ATOM 1005 C CA . THR A 1 130 ? -14.563 -10.426 -5.214 1.00 89.00 130 THR A CA 1
ATOM 1006 C C . THR A 1 130 ? -13.984 -11.757 -4.749 1.00 89.00 130 THR A C 1
ATOM 1008 O O . THR A 1 130 ? -13.403 -12.472 -5.566 1.00 89.00 130 THR A O 1
ATOM 1011 N N . SER A 1 131 ? -14.152 -12.103 -3.468 1.00 88.62 131 SER A N 1
ATOM 1012 C CA . SER A 1 131 ? -13.723 -13.387 -2.928 1.00 88.62 131 SER A CA 1
ATOM 1013 C C . SER A 1 131 ? -14.850 -14.418 -3.055 1.00 88.62 131 SER A C 1
ATOM 1015 O O . SER A 1 131 ? -15.963 -14.153 -2.601 1.00 88.62 131 SER A O 1
ATOM 1017 N N . PRO A 1 132 ? -14.594 -15.605 -3.633 1.00 87.38 132 PRO A N 1
ATOM 1018 C CA . PRO A 1 132 ? -15.575 -16.690 -3.674 1.00 87.38 132 PRO A CA 1
ATOM 1019 C C . PRO A 1 132 ? -15.740 -17.394 -2.318 1.00 87.38 132 PRO A C 1
ATOM 1021 O O . PRO A 1 132 ? -16.657 -18.194 -2.156 1.00 87.38 132 PRO A O 1
ATOM 1024 N N . VAL A 1 133 ? -14.842 -17.131 -1.362 1.00 88.31 133 VAL A N 1
ATOM 1025 C CA . VAL A 1 133 ? -14.816 -17.764 -0.040 1.00 88.31 133 VAL A CA 1
ATOM 1026 C C . VAL A 1 133 ? -14.747 -16.712 1.062 1.00 88.31 133 VAL A C 1
ATOM 1028 O O . VAL A 1 133 ? -14.074 -15.688 0.924 1.00 88.31 133 VAL A O 1
ATOM 1031 N N . THR A 1 134 ? -15.423 -16.981 2.176 1.00 86.31 134 THR A N 1
ATOM 1032 C CA . THR A 1 134 ? -15.345 -16.171 3.394 1.00 86.31 134 THR A CA 1
ATOM 1033 C C . THR A 1 134 ? -14.603 -16.970 4.452 1.00 86.31 134 THR A C 1
ATOM 1035 O O . THR A 1 134 ? -15.034 -18.059 4.821 1.00 86.31 134 THR A O 1
ATOM 1038 N N . VAL A 1 135 ? -13.483 -16.433 4.927 1.00 86.88 135 VAL A N 1
ATOM 1039 C CA . VAL A 1 135 ? -12.682 -17.041 5.990 1.00 86.88 135 VAL A CA 1
ATOM 1040 C C . VAL A 1 135 ? -12.975 -16.287 7.281 1.00 86.88 135 VAL A C 1
ATOM 1042 O O . VAL A 1 135 ? -12.880 -15.064 7.311 1.00 86.88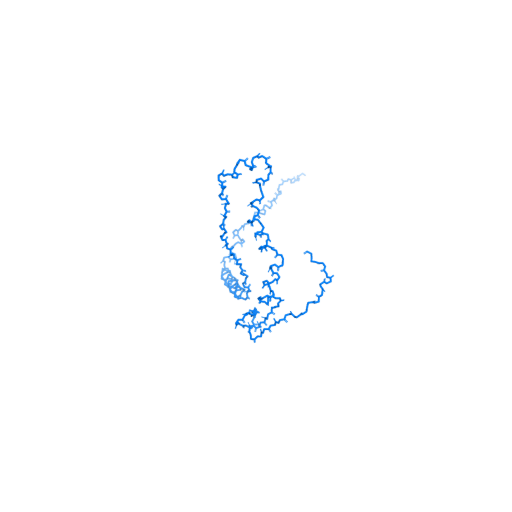 135 VAL A O 1
ATOM 1045 N N . GLN A 1 136 ? -13.349 -17.009 8.335 1.00 87.38 136 GLN A N 1
ATOM 1046 C CA . GLN A 1 136 ? -13.547 -16.440 9.667 1.00 87.38 136 GLN A CA 1
ATOM 1047 C C . GLN A 1 136 ? -12.550 -17.066 10.636 1.00 87.38 136 GLN A C 1
ATOM 1049 O O . GLN A 1 136 ? -12.451 -18.290 10.737 1.00 87.38 136 GLN A O 1
ATOM 1054 N N . LEU A 1 137 ? -11.806 -16.220 11.345 1.00 85.44 137 LEU A N 1
ATOM 1055 C CA . LEU A 1 137 ? -10.857 -16.658 12.359 1.00 85.44 137 LEU A CA 1
ATOM 1056 C C . LEU A 1 137 ? -11.601 -16.913 13.677 1.00 85.44 137 LEU A C 1
ATOM 1058 O O . LEU A 1 137 ? -12.094 -15.979 14.301 1.00 85.44 137 LEU A O 1
ATOM 1062 N N . ILE A 1 138 ? -11.683 -18.179 14.093 1.00 86.12 138 ILE A N 1
ATOM 1063 C CA . ILE A 1 138 ? -12.391 -18.590 15.321 1.00 86.12 138 ILE A CA 1
ATOM 1064 C C . ILE A 1 138 ? -11.462 -18.534 16.540 1.00 86.12 138 ILE A C 1
ATOM 1066 O O . ILE A 1 138 ? -11.883 -18.198 17.644 1.00 86.12 138 ILE A O 1
ATOM 1070 N N . SER A 1 139 ? -10.189 -18.876 16.347 1.00 85.88 139 SER A N 1
ATOM 1071 C CA . SER A 1 139 ? -9.190 -18.900 17.409 1.00 85.88 139 SER A CA 1
ATOM 1072 C C . SER A 1 139 ? -7.841 -18.474 16.851 1.00 85.88 139 SER A C 1
ATOM 1074 O O . SER A 1 139 ? -7.401 -18.964 15.812 1.00 85.88 139 SER A O 1
ATOM 1076 N N . GLU A 1 140 ? -7.212 -17.535 17.546 1.00 79.19 140 GLU A N 1
ATOM 1077 C CA . GLU A 1 140 ? -5.869 -17.050 17.265 1.00 79.19 140 GLU A CA 1
ATOM 1078 C C . GLU A 1 140 ? -4.915 -17.715 18.263 1.00 79.19 140 GLU A C 1
ATOM 1080 O O . GLU A 1 140 ? -5.183 -17.725 19.469 1.00 79.19 140 GLU A O 1
ATOM 1085 N N . LYS A 1 141 ? -3.812 -18.296 17.777 1.00 82.88 141 LYS A N 1
ATOM 1086 C CA . LYS A 1 141 ? -2.755 -18.769 18.675 1.00 82.88 141 LYS A CA 1
ATOM 1087 C C . LYS A 1 141 ? -2.127 -17.536 19.343 1.00 82.88 141 LYS A C 1
ATOM 1089 O O . LYS A 1 141 ? -1.857 -16.571 18.629 1.00 82.88 141 LYS A O 1
ATOM 1094 N N . PRO A 1 142 ? -1.883 -17.542 20.667 1.00 77.31 142 PRO A N 1
ATOM 1095 C CA . PRO A 1 142 ? -1.160 -16.454 21.309 1.00 77.31 142 PRO A CA 1
ATOM 1096 C C . PRO A 1 142 ? 0.188 -16.242 20.614 1.00 77.31 142 PRO A C 1
ATOM 1098 O O . PRO A 1 142 ? 0.888 -17.197 20.273 1.00 77.31 142 PRO A O 1
ATOM 1101 N N . TYR A 1 143 ? 0.489 -14.977 20.345 1.00 73.44 143 TYR A N 1
ATOM 1102 C CA . TYR A 1 143 ? 1.704 -14.568 19.663 1.00 73.44 143 TYR A CA 1
ATOM 1103 C C . TYR A 1 143 ? 2.854 -14.619 20.680 1.00 73.44 143 TYR A C 1
ATOM 1105 O O . TYR A 1 143 ? 2.843 -13.865 21.652 1.00 73.44 143 TYR A O 1
ATOM 1113 N N . ASP A 1 144 ? 3.791 -15.552 20.497 1.00 74.62 144 ASP A N 1
ATOM 1114 C CA . ASP A 1 144 ? 4.872 -15.813 21.462 1.00 74.62 144 ASP A CA 1
ATOM 1115 C C . ASP A 1 144 ? 6.054 -14.826 21.324 1.00 74.62 144 ASP A C 1
ATOM 1117 O O . ASP A 1 144 ? 6.899 -14.752 22.215 1.00 74.62 144 ASP A O 1
ATOM 1121 N N . GLU A 1 145 ? 6.117 -14.041 20.241 1.00 78.31 145 GLU A N 1
ATOM 1122 C CA . GLU A 1 145 ? 7.233 -13.127 19.961 1.00 78.31 145 GLU A CA 1
ATOM 1123 C C . GLU A 1 145 ? 6.860 -11.649 20.186 1.00 78.31 145 GLU A C 1
ATOM 1125 O O . GLU A 1 145 ? 5.772 -11.212 19.806 1.00 78.31 145 GLU A O 1
ATOM 1130 N N . PRO A 1 146 ? 7.732 -10.834 20.802 1.00 69.00 146 PRO A N 1
ATOM 1131 C CA . PRO A 1 146 ? 7.472 -9.409 20.956 1.00 69.00 146 PRO A CA 1
ATOM 1132 C C . PRO A 1 146 ? 7.433 -8.708 19.589 1.00 69.00 146 PRO A C 1
ATOM 1134 O O . PRO A 1 146 ? 8.219 -9.005 18.696 1.00 69.00 146 PRO A O 1
ATOM 1137 N N . ILE A 1 147 ? 6.505 -7.762 19.442 1.00 73.00 147 ILE A N 1
ATOM 1138 C CA . ILE A 1 147 ? 6.410 -6.892 18.266 1.00 73.00 147 ILE A CA 1
ATOM 1139 C C . ILE A 1 147 ? 7.523 -5.838 18.408 1.00 73.00 147 ILE A C 1
ATOM 1141 O O . ILE A 1 147 ? 7.439 -5.021 19.328 1.00 73.00 147 ILE A O 1
ATOM 1145 N N . GLU A 1 148 ? 8.564 -5.907 17.569 1.00 54.56 148 GLU A N 1
ATOM 1146 C CA . GLU A 1 148 ? 9.631 -4.887 17.480 1.00 54.56 148 GLU A CA 1
ATOM 1147 C C . GLU A 1 148 ? 9.118 -3.529 16.973 1.00 54.56 148 GLU A C 1
ATOM 1149 O O . GLU A 1 148 ? 8.229 -3.505 16.086 1.00 54.56 148 GLU A O 1
#

Sequence (148 aa):
MSQIPNAEVEASNEINLNEIIKPYLRKWWWFVLSVLALAALAVFYIKTATPVYSIKSTALIKDTKKVPSADMGALSQLGGFGSMGTNSIENEIEILKSKKLMRDVVTELGLQTAVIKNDGLKQKELYGKTSPVTVQLISEKPYDEPIE

Secondary structure (DSSP, 8-state):
----------------HHHHHHHHHHTHHHHHHHHHHHHHHHHHHHHHSPPP-----------------TTHHHHTTTSS-TTTTSTHHHHHHHHHT-HHHHHHHHHHHTTTS-EEEEETTEEEEE-GGG-S-------PPP--S---